Protein AF-A0A7V9VU02-F1 (afdb_monomer_lite)

Secondary structure (DSSP, 8-state):
----HHHHHHHHHHHHHHHHHTT---HHHHHHHHHHHHHHHHHHHHHHHHHHHHTTT-BTTB---HHHHHHTT-----

Foldseek 3Di:
DPDPVVVVVVVLVVVLVVCVVPPPDDPVVSVVVSVVVVVVVVLVVLQVVQCVVCVVVDDPPDDDDCVSCVVSVGDDDD

pLDDT: mean 74.03, std 10.33, range [39.62, 88.56]

Radius of gyration: 17.75 Å; chains: 1; bounding box: 38×22×47 Å

Structure (mmCIF, N/CA/C/O backbone):
data_AF-A0A7V9VU02-F1
#
_entry.id   AF-A0A7V9VU02-F1
#
loop_
_atom_site.group_PDB
_atom_site.id
_atom_site.type_symbol
_atom_site.label_atom_id
_atom_site.label_alt_id
_atom_site.label_comp_id
_atom_site.label_asym_id
_atom_site.label_entity_id
_atom_site.label_seq_id
_atom_site.pdbx_PDB_ins_code
_atom_site.Cartn_x
_atom_site.Cartn_y
_atom_site.Cartn_z
_atom_site.occupancy
_atom_site.B_iso_or_equiv
_atom_site.auth_seq_id
_atom_site.auth_comp_id
_atom_site.auth_asym_id
_atom_site.auth_atom_id
_atom_site.pdbx_PDB_model_num
ATOM 1 N N . MET A 1 1 ? -15.530 12.561 -13.448 1.00 39.62 1 MET A N 1
ATOM 2 C CA . MET A 1 1 ? -14.399 12.817 -14.365 1.00 39.62 1 MET A CA 1
ATOM 3 C C . MET A 1 1 ? -13.846 11.470 -14.778 1.00 39.62 1 MET A C 1
ATOM 5 O O . MET A 1 1 ? -13.461 10.715 -13.896 1.00 39.62 1 MET A O 1
ATOM 9 N N . ALA A 1 2 ? -13.899 11.121 -16.066 1.00 49.12 2 ALA A N 1
ATOM 10 C CA . ALA A 1 2 ? -13.227 9.919 -16.549 1.00 49.12 2 ALA A CA 1
ATOM 11 C C . ALA A 1 2 ? -11.734 10.085 -16.249 1.00 49.12 2 ALA A C 1
ATOM 13 O O . ALA A 1 2 ? -11.152 11.097 -16.639 1.00 49.12 2 ALA A O 1
ATOM 14 N N . ALA A 1 3 ? -11.146 9.160 -15.489 1.00 59.12 3 ALA A N 1
ATOM 15 C CA . ALA A 1 3 ? -9.704 9.139 -15.303 1.00 59.12 3 ALA A CA 1
ATOM 16 C C . ALA A 1 3 ? -9.080 9.111 -16.703 1.00 59.12 3 ALA A C 1
ATOM 18 O O . ALA A 1 3 ? -9.427 8.244 -17.505 1.00 59.12 3 ALA A O 1
ATOM 19 N N . ASN A 1 4 ? -8.251 10.101 -17.034 1.00 69.81 4 ASN A N 1
ATOM 20 C CA . ASN A 1 4 ? -7.578 10.144 -18.323 1.00 69.81 4 ASN A CA 1
ATOM 21 C C . ASN A 1 4 ? -6.506 9.049 -18.311 1.00 69.81 4 ASN A C 1
ATOM 23 O O . ASN A 1 4 ? -5.374 9.267 -17.888 1.00 69.81 4 ASN A O 1
ATOM 27 N N . LEU A 1 5 ? -6.921 7.832 -18.670 1.00 71.38 5 LEU A N 1
ATOM 28 C CA . LEU A 1 5 ? -6.098 6.628 -18.590 1.00 71.38 5 LEU A CA 1
ATOM 29 C C . LEU A 1 5 ? -4.798 6.787 -19.386 1.00 71.38 5 LEU A C 1
ATOM 31 O O . LEU A 1 5 ? -3.773 6.301 -18.930 1.00 71.38 5 LEU A O 1
ATOM 35 N N . GLY A 1 6 ? -4.820 7.536 -20.495 1.00 77.75 6 GLY A N 1
ATOM 36 C CA . GLY A 1 6 ? -3.627 7.819 -21.297 1.00 77.75 6 GLY A CA 1
ATOM 37 C C . GLY A 1 6 ? -2.602 8.701 -20.578 1.00 77.75 6 GLY A C 1
ATOM 38 O O . GLY A 1 6 ? -1.405 8.458 -20.678 1.00 77.75 6 GLY A O 1
ATOM 39 N N . GLU A 1 7 ? -3.046 9.686 -19.792 1.00 73.25 7 GLU A N 1
ATOM 40 C CA . GLU A 1 7 ? -2.139 10.500 -18.970 1.00 73.25 7 GLU A CA 1
ATOM 41 C C . GLU A 1 7 ? -1.532 9.680 -17.821 1.00 73.25 7 GLU A C 1
ATOM 43 O O . GLU A 1 7 ? -0.357 9.827 -17.485 1.00 73.25 7 GLU A O 1
ATOM 48 N N . ILE A 1 8 ? -2.321 8.779 -17.231 1.00 71.94 8 ILE A N 1
ATOM 49 C CA . ILE A 1 8 ? -1.847 7.863 -16.186 1.00 71.94 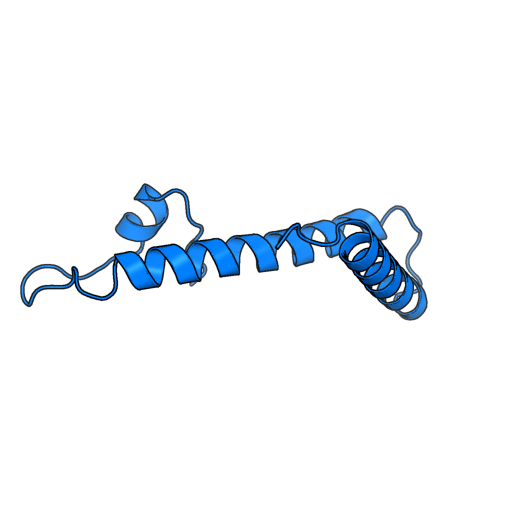8 ILE A CA 1
ATOM 50 C C . ILE A 1 8 ? -0.841 6.863 -16.768 1.00 71.94 8 ILE A C 1
ATOM 52 O O . ILE A 1 8 ? 0.201 6.637 -16.158 1.00 71.94 8 ILE A O 1
ATOM 56 N N . GLU A 1 9 ? -1.117 6.304 -17.945 1.00 70.06 9 GLU A N 1
ATOM 57 C CA . GLU A 1 9 ? -0.221 5.393 -18.661 1.00 70.06 9 GLU A CA 1
ATOM 58 C C . GLU A 1 9 ? 1.110 6.071 -18.999 1.00 70.06 9 GLU A C 1
ATOM 60 O O . GLU A 1 9 ? 2.160 5.521 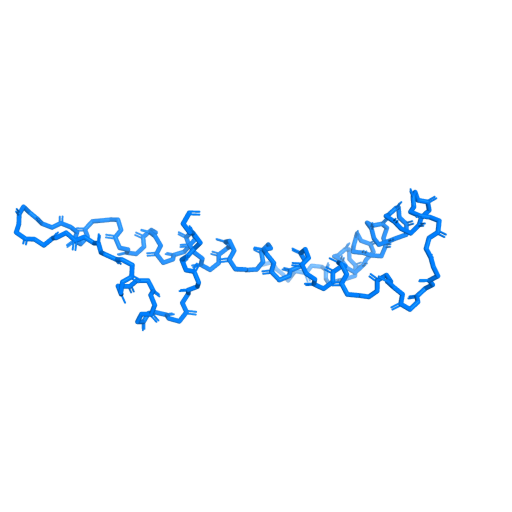-18.678 1.00 70.06 9 GLU A O 1
ATOM 65 N N . ALA A 1 10 ? 1.080 7.297 -19.532 1.00 73.31 10 ALA A N 1
ATOM 66 C CA . ALA A 1 10 ? 2.287 8.068 -19.824 1.00 73.31 10 ALA A CA 1
ATOM 67 C C . ALA A 1 10 ? 3.122 8.338 -18.561 1.00 73.31 10 ALA A C 1
ATOM 69 O O . ALA A 1 10 ? 4.330 8.120 -18.555 1.00 73.31 10 ALA A O 1
ATOM 70 N N . ARG A 1 11 ? 2.485 8.730 -17.449 1.00 74.88 11 ARG A N 1
ATOM 71 C CA . ARG A 1 11 ? 3.189 8.972 -16.175 1.00 74.88 11 ARG A CA 1
ATOM 72 C C . ARG A 1 11 ? 3.767 7.695 -15.571 1.00 74.88 11 ARG A C 1
ATOM 74 O O . ARG A 1 11 ? 4.841 7.739 -14.974 1.00 74.88 11 ARG A O 1
ATOM 81 N N . LEU A 1 12 ? 3.065 6.568 -15.704 1.00 73.44 12 LEU A N 1
ATOM 82 C CA . LEU A 1 12 ? 3.569 5.261 -15.283 1.00 73.44 12 LEU A CA 1
ATOM 83 C C . LEU A 1 12 ? 4.754 4.828 -16.149 1.00 73.44 12 LEU A C 1
ATOM 85 O O . LEU A 1 12 ? 5.738 4.330 -15.606 1.00 73.44 12 LEU A O 1
ATOM 89 N N . TRP A 1 13 ? 4.682 5.064 -17.460 1.00 73.56 13 TRP A N 1
ATOM 90 C CA . TRP A 1 13 ? 5.766 4.789 -18.396 1.00 73.56 13 TRP A CA 1
ATOM 91 C C . TRP A 1 13 ? 7.007 5.638 -18.102 1.00 73.56 13 TRP A C 1
ATOM 93 O O . TRP A 1 13 ? 8.102 5.095 -18.018 1.00 73.56 13 TRP A O 1
ATOM 103 N N . ASP A 1 14 ? 6.845 6.935 -17.837 1.00 72.94 14 ASP A N 1
ATOM 104 C CA . ASP A 1 14 ? 7.954 7.838 -17.503 1.00 72.94 14 ASP A CA 1
ATOM 105 C C . ASP A 1 14 ? 8.588 7.513 -16.144 1.00 72.94 14 ASP A C 1
ATOM 107 O O . ASP A 1 14 ? 9.811 7.551 -15.989 1.00 72.94 14 ASP A O 1
ATOM 111 N N . ALA A 1 15 ? 7.780 7.180 -15.133 1.00 71.56 15 ALA A N 1
ATOM 112 C CA . ALA A 1 15 ? 8.293 6.733 -13.839 1.00 71.56 15 ALA A CA 1
ATOM 113 C C . ALA A 1 15 ? 9.061 5.408 -13.977 1.00 71.56 15 ALA A C 1
ATOM 115 O O . ALA A 1 15 ? 10.117 5.232 -13.357 1.00 71.56 15 ALA A O 1
ATOM 116 N N . ALA A 1 16 ? 8.553 4.507 -14.825 1.00 68.69 16 ALA A N 1
ATOM 117 C CA . ALA A 1 16 ? 9.211 3.255 -15.145 1.00 68.69 16 ALA A CA 1
ATOM 118 C C . ALA A 1 16 ? 10.546 3.489 -15.889 1.00 68.69 16 ALA A C 1
ATOM 120 O O . ALA A 1 16 ? 11.596 2.956 -15.531 1.00 68.69 16 ALA A O 1
ATOM 121 N N . ASP A 1 17 ? 10.559 4.357 -16.895 1.00 69.81 17 ASP A N 1
ATOM 122 C CA . ASP A 1 17 ? 11.776 4.642 -17.651 1.00 69.81 17 ASP A CA 1
ATOM 123 C C . ASP A 1 17 ? 12.847 5.334 -16.792 1.00 69.81 17 ASP A C 1
ATOM 125 O O . ASP A 1 17 ? 14.021 4.971 -16.858 1.00 69.81 17 ASP A O 1
ATOM 129 N N . ASN A 1 18 ? 12.452 6.240 -15.890 1.00 68.06 18 ASN A N 1
ATOM 130 C CA . ASN A 1 18 ? 13.378 6.888 -14.957 1.00 68.06 18 ASN A CA 1
ATOM 131 C C . ASN A 1 18 ? 14.036 5.899 -13.989 1.00 68.06 18 ASN A C 1
ATOM 133 O O . ASN A 1 18 ? 15.244 5.965 -13.751 1.00 68.06 18 ASN A O 1
ATOM 137 N N . LEU A 1 19 ? 13.270 4.970 -13.415 1.00 64.50 19 LEU A N 1
ATOM 138 C CA . LEU A 1 19 ? 13.841 3.979 -12.503 1.00 64.50 19 LEU A CA 1
ATOM 139 C C . LEU A 1 19 ? 14.679 2.937 -13.280 1.00 64.50 19 LEU A C 1
ATOM 141 O O . LEU A 1 19 ? 15.674 2.453 -12.743 1.00 64.50 19 LEU A O 1
ATOM 145 N N . ARG A 1 20 ? 14.381 2.662 -14.561 1.00 61.81 20 ARG A N 1
ATOM 146 C CA . ARG A 1 20 ? 15.243 1.866 -15.461 1.00 61.81 20 ARG A CA 1
ATOM 147 C C . ARG A 1 20 ? 16.567 2.578 -15.754 1.00 61.81 20 ARG A C 1
ATOM 149 O O . ARG A 1 20 ? 17.630 1.974 -15.643 1.00 61.81 20 ARG A O 1
ATOM 156 N N . ALA A 1 21 ? 16.512 3.862 -16.104 1.00 64.06 21 ALA A N 1
ATOM 157 C CA . ALA A 1 21 ? 17.679 4.660 -16.479 1.00 64.06 21 ALA A CA 1
ATOM 158 C C . ALA A 1 21 ? 18.702 4.812 -15.338 1.00 64.06 21 ALA A C 1
ATOM 160 O O . ALA A 1 21 ? 19.893 4.950 -15.603 1.00 64.06 21 ALA A O 1
ATOM 161 N N . ASN A 1 22 ? 18.255 4.735 -14.081 1.00 60.78 22 ASN A N 1
ATOM 162 C CA . ASN A 1 22 ? 19.100 4.925 -12.900 1.00 60.78 22 ASN A CA 1
ATOM 163 C C . ASN A 1 22 ? 19.519 3.625 -12.190 1.00 60.78 22 ASN A C 1
ATOM 165 O O . ASN A 1 22 ? 20.214 3.699 -11.179 1.00 60.78 22 ASN A O 1
ATOM 169 N N . SER A 1 23 ? 19.104 2.445 -12.667 1.00 58.25 23 SER A N 1
ATOM 170 C CA . SER A 1 23 ? 19.331 1.182 -11.941 1.00 58.25 23 SER A CA 1
ATOM 171 C C . SER A 1 23 ? 20.388 0.258 -12.547 1.00 58.25 23 SER A C 1
ATOM 173 O O . SER A 1 23 ? 20.866 -0.620 -11.842 1.00 58.25 23 SER A O 1
ATOM 175 N N . GLY A 1 24 ? 20.801 0.433 -13.809 1.00 57.50 24 GLY A N 1
ATOM 176 C CA . GLY A 1 24 ? 21.823 -0.423 -14.443 1.00 57.50 24 GLY A CA 1
ATOM 177 C C . GLY A 1 24 ? 21.450 -1.915 -14.553 1.00 57.50 24 GLY A C 1
ATOM 178 O O . GLY A 1 24 ? 22.282 -2.718 -14.968 1.00 57.50 24 GLY A O 1
ATOM 179 N N . LEU A 1 25 ? 20.215 -2.277 -14.189 1.00 57.81 25 LEU A N 1
ATOM 180 C CA . LEU A 1 25 ? 19.690 -3.640 -14.151 1.00 57.81 25 LEU A CA 1
ATOM 181 C C . LEU A 1 25 ? 19.033 -4.006 -15.487 1.00 57.81 25 LEU A C 1
ATOM 183 O O . LEU A 1 25 ? 18.488 -3.152 -16.196 1.00 57.81 25 LEU A O 1
ATOM 187 N N . ALA A 1 26 ? 19.077 -5.287 -15.847 1.00 58.44 26 ALA A N 1
ATOM 188 C CA . ALA A 1 26 ? 18.485 -5.767 -17.092 1.00 58.44 26 ALA A CA 1
ATOM 189 C C . ALA A 1 26 ? 16.947 -5.663 -17.037 1.00 58.44 26 ALA A C 1
ATOM 191 O O . ALA A 1 26 ? 16.341 -5.830 -15.982 1.00 58.44 26 ALA A O 1
ATOM 192 N N . SER A 1 27 ? 16.276 -5.451 -18.178 1.00 57.72 27 SER A N 1
ATOM 193 C CA . SER A 1 27 ? 14.818 -5.211 -18.253 1.00 57.72 27 SER A CA 1
ATOM 194 C C . SER A 1 27 ? 13.928 -6.272 -17.576 1.00 57.72 27 SER A C 1
ATOM 196 O O . SER A 1 27 ? 12.776 -5.981 -17.269 1.00 57.72 27 SER A O 1
ATOM 198 N N . HIS A 1 28 ? 14.440 -7.481 -17.322 1.00 61.41 28 HIS A N 1
ATOM 199 C CA . HIS A 1 28 ? 13.727 -8.555 -16.619 1.00 61.41 28 HIS A CA 1
ATOM 200 C C . HIS A 1 28 ? 13.785 -8.441 -15.082 1.00 61.41 28 HIS A C 1
ATOM 202 O O . HIS A 1 28 ? 12.917 -8.969 -14.395 1.00 61.41 28 HIS A O 1
ATOM 208 N N . GLU A 1 29 ? 14.774 -7.736 -14.532 1.00 62.00 29 GLU A N 1
ATOM 209 C CA . GLU A 1 29 ? 14.897 -7.451 -13.092 1.00 62.00 29 GLU A CA 1
ATOM 210 C C . GLU A 1 29 ? 14.039 -6.249 -12.687 1.00 62.00 29 GLU A C 1
ATOM 212 O O . GLU A 1 29 ? 13.849 -5.973 -11.506 1.00 62.00 29 GLU A O 1
ATOM 217 N N . TYR A 1 30 ? 13.511 -5.536 -13.682 1.00 60.88 30 TYR A N 1
ATOM 218 C CA . TYR A 1 30 ? 12.828 -4.264 -13.531 1.00 60.88 30 TYR A CA 1
ATOM 219 C C . TYR A 1 30 ? 11.315 -4.401 -13.285 1.00 60.88 30 TYR A C 1
ATOM 221 O O . TYR A 1 30 ? 10.713 -3.589 -12.581 1.00 60.88 30 TYR A O 1
ATOM 229 N N . SER A 1 31 ? 10.685 -5.462 -13.796 1.00 66.31 31 SER A N 1
ATOM 230 C CA . SER A 1 31 ? 9.245 -5.694 -13.616 1.00 66.31 31 SER A CA 1
ATOM 231 C C . SER A 1 31 ? 8.867 -5.916 -12.151 1.00 66.31 31 SER A C 1
ATOM 233 O O . SER A 1 31 ? 7.862 -5.387 -11.682 1.00 66.31 31 SER A O 1
ATOM 235 N N . THR A 1 32 ? 9.687 -6.663 -11.413 1.00 68.69 32 THR A N 1
ATOM 236 C CA . THR A 1 32 ? 9.447 -7.017 -10.008 1.00 68.69 32 THR A CA 1
ATOM 237 C C . THR A 1 32 ? 9.433 -5.802 -9.067 1.00 68.69 32 THR A C 1
ATOM 239 O O . THR A 1 32 ? 8.445 -5.643 -8.347 1.00 68.69 32 THR A O 1
ATOM 242 N N . PRO A 1 33 ? 10.446 -4.910 -9.051 1.00 68.62 33 PRO A N 1
ATOM 243 C CA . PRO A 1 33 ? 10.434 -3.736 -8.181 1.00 68.62 33 PRO A CA 1
ATOM 244 C C . PRO A 1 33 ? 9.330 -2.739 -8.547 1.00 68.62 33 PRO A C 1
ATOM 246 O O . PRO A 1 33 ? 8.708 -2.177 -7.648 1.00 68.62 33 PRO A O 1
ATOM 249 N N . VAL A 1 34 ? 9.019 -2.553 -9.834 1.00 72.44 34 VAL A N 1
ATOM 250 C CA . VAL A 1 34 ? 7.918 -1.665 -10.249 1.00 72.44 34 VAL A CA 1
ATOM 251 C C . VAL A 1 34 ? 6.569 -2.195 -9.784 1.00 72.44 34 VAL A C 1
ATOM 253 O O . VAL A 1 34 ? 5.805 -1.455 -9.166 1.00 72.44 34 VAL A O 1
ATOM 256 N N . LEU A 1 35 ? 6.289 -3.480 -10.014 1.00 77.75 35 LEU A N 1
ATOM 257 C CA . LEU A 1 35 ? 5.078 -4.126 -9.505 1.00 77.75 35 LEU A CA 1
ATOM 258 C C . LEU A 1 35 ? 5.003 -4.050 -7.977 1.00 77.75 35 LEU A C 1
ATOM 260 O O . LEU A 1 35 ? 3.929 -3.786 -7.443 1.00 77.75 35 LEU A O 1
ATOM 264 N N . GLY A 1 36 ? 6.134 -4.207 -7.283 1.00 79.00 36 GLY A N 1
ATOM 265 C CA . GLY A 1 36 ? 6.225 -4.043 -5.833 1.00 79.00 36 GLY A CA 1
ATOM 266 C C . GLY A 1 36 ? 5.821 -2.643 -5.368 1.00 79.00 36 GLY A C 1
ATOM 267 O O . GLY A 1 36 ? 4.984 -2.511 -4.480 1.00 79.00 36 GLY A O 1
ATOM 268 N N . ILE A 1 37 ? 6.343 -1.586 -5.995 1.00 81.19 37 ILE A N 1
ATOM 269 C CA . ILE A 1 37 ? 6.009 -0.197 -5.635 1.00 81.19 37 ILE A CA 1
ATOM 270 C C . ILE A 1 37 ? 4.546 0.131 -5.969 1.00 81.19 37 ILE A C 1
ATOM 272 O O . ILE A 1 37 ? 3.856 0.750 -5.157 1.00 81.19 37 ILE A O 1
ATOM 276 N N . ILE A 1 38 ? 4.046 -0.314 -7.128 1.00 83.56 38 ILE A N 1
ATOM 277 C CA . ILE A 1 38 ? 2.630 -0.159 -7.505 1.00 83.56 38 ILE A CA 1
ATOM 278 C C . ILE A 1 38 ? 1.736 -0.856 -6.476 1.00 83.56 38 ILE A C 1
ATOM 280 O O . ILE A 1 38 ? 0.758 -0.271 -6.006 1.00 83.56 38 ILE A O 1
ATOM 284 N N . PHE A 1 39 ? 2.088 -2.083 -6.090 1.00 82.94 39 PHE A N 1
ATOM 285 C CA . PHE A 1 39 ? 1.375 -2.832 -5.065 1.00 82.94 39 PHE A CA 1
ATOM 286 C C . PHE A 1 39 ? 1.377 -2.101 -3.721 1.00 82.94 39 PHE A C 1
ATOM 288 O O . PHE A 1 39 ? 0.317 -1.968 -3.116 1.00 82.94 39 PHE A O 1
ATOM 295 N N . LEU A 1 40 ? 2.522 -1.576 -3.272 1.00 82.81 40 LEU A N 1
ATOM 296 C CA . LEU A 1 40 ? 2.610 -0.816 -2.022 1.00 82.81 40 LEU A CA 1
ATOM 297 C C . LEU A 1 40 ? 1.717 0.427 -2.056 1.00 82.81 40 LEU A C 1
ATOM 299 O O . LEU A 1 40 ? 0.970 0.663 -1.112 1.00 82.81 40 LEU A O 1
ATOM 303 N N . ARG A 1 41 ? 1.716 1.179 -3.164 1.00 82.81 41 ARG A N 1
ATOM 304 C CA . ARG A 1 41 ? 0.827 2.339 -3.327 1.00 82.81 41 ARG A CA 1
ATOM 305 C C . ARG A 1 41 ? -0.650 1.944 -3.295 1.00 82.81 41 ARG A C 1
ATOM 307 O O . ARG A 1 41 ? -1.471 2.663 -2.732 1.00 82.81 41 ARG A O 1
ATOM 314 N N . PHE A 1 42 ? -0.998 0.819 -3.906 1.00 84.12 42 PHE A N 1
ATOM 315 C CA . PHE A 1 42 ? -2.363 0.301 -3.896 1.00 84.12 42 PHE A CA 1
ATOM 316 C C . PHE A 1 42 ? -2.793 -0.186 -2.505 1.00 84.12 42 PHE A C 1
AT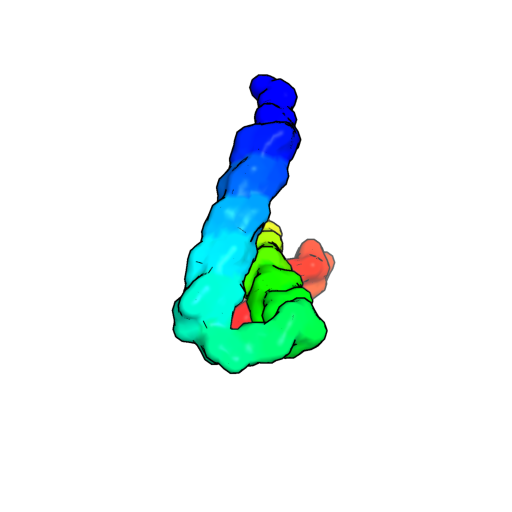OM 318 O O . PHE A 1 42 ? -3.911 0.094 -2.069 1.00 84.12 42 PHE A O 1
ATOM 325 N N . ALA A 1 43 ? -1.906 -0.890 -1.800 1.00 84.94 43 ALA A N 1
ATOM 326 C CA . ALA A 1 43 ? -2.129 -1.347 -0.435 1.00 84.94 43 ALA A CA 1
ATOM 327 C C . ALA A 1 43 ? -2.328 -0.160 0.518 1.00 84.94 43 ALA A C 1
ATOM 329 O O . ALA A 1 43 ? -3.288 -0.165 1.284 1.00 84.94 43 ALA A O 1
ATOM 330 N N . ASP A 1 44 ? -1.503 0.881 0.392 1.00 83.31 44 ASP A N 1
ATOM 331 C CA . ASP A 1 44 ? -1.592 2.127 1.161 1.00 83.31 44 ASP A CA 1
ATOM 332 C C . 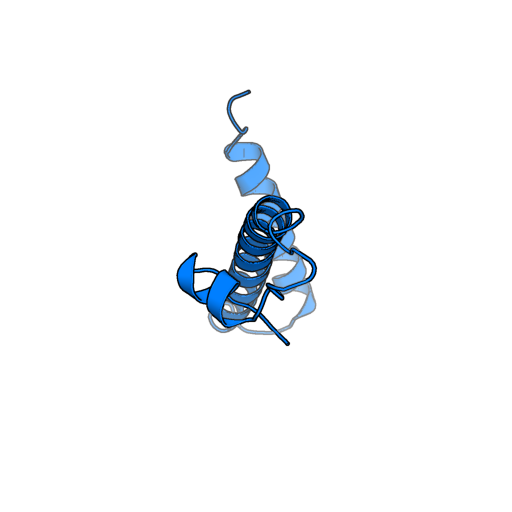ASP A 1 44 ? -2.936 2.848 0.955 1.00 83.31 44 ASP A C 1
ATOM 334 O O . ASP A 1 44 ? -3.628 3.193 1.909 1.00 83.31 44 ASP A O 1
ATOM 338 N N . GLN A 1 45 ? -3.399 2.977 -0.293 1.00 86.75 45 GLN A N 1
ATOM 339 C CA . GLN A 1 45 ? -4.705 3.587 -0.582 1.00 86.75 45 GLN A CA 1
ATOM 340 C C . GLN A 1 45 ? -5.880 2.801 0.013 1.00 86.75 45 GLN A C 1
ATOM 342 O O . GLN A 1 45 ? -6.829 3.387 0.546 1.00 86.75 45 GLN A O 1
ATOM 347 N N . LYS A 1 46 ? -5.832 1.466 -0.073 1.00 86.56 46 LYS A N 1
ATOM 348 C CA . LYS A 1 46 ? -6.839 0.601 0.554 1.00 86.56 46 LYS A CA 1
ATOM 349 C C . LYS A 1 46 ? -6.803 0.714 2.074 1.00 86.56 46 LYS A C 1
ATOM 351 O O . LYS A 1 46 ? -7.865 0.744 2.693 1.00 86.56 46 LYS A O 1
ATOM 356 N N . PHE A 1 47 ? -5.607 0.802 2.650 1.00 87.38 47 PHE A N 1
ATOM 357 C CA . PHE A 1 47 ? -5.401 0.998 4.080 1.00 87.38 47 PHE A CA 1
ATOM 358 C C . PHE A 1 47 ? -6.005 2.304 4.560 1.00 87.38 47 PHE A C 1
ATOM 360 O O . PHE A 1 47 ? -6.882 2.257 5.415 1.00 87.38 47 PHE A O 1
ATOM 367 N N . ALA A 1 48 ? -5.658 3.429 3.937 1.00 87.44 48 ALA A N 1
ATOM 368 C CA . ALA A 1 48 ? -6.207 4.735 4.288 1.00 87.44 48 ALA A CA 1
ATOM 369 C C . ALA A 1 48 ? -7.746 4.764 4.226 1.00 87.44 48 ALA A C 1
ATOM 371 O O . ALA A 1 48 ? -8.401 5.371 5.071 1.00 87.44 48 ALA A O 1
ATOM 372 N N . THR A 1 49 ? -8.340 4.070 3.249 1.00 88.56 49 THR A N 1
ATOM 373 C CA . THR A 1 49 ? -9.805 3.968 3.129 1.00 88.56 49 THR A CA 1
ATOM 374 C C . THR A 1 49 ? -10.416 3.222 4.318 1.00 88.56 49 THR A C 1
ATOM 376 O O . THR A 1 49 ? -11.360 3.705 4.939 1.00 88.56 49 THR A O 1
ATOM 379 N N . VAL A 1 50 ? -9.871 2.054 4.667 1.00 86.88 50 VAL A N 1
ATOM 380 C CA . VAL A 1 50 ? -10.373 1.248 5.791 1.00 86.88 50 VAL A CA 1
ATOM 381 C C . VAL A 1 50 ? -10.066 1.898 7.138 1.00 86.88 50 VAL A C 1
ATOM 383 O O . VAL A 1 50 ? -10.891 1.835 8.045 1.00 86.88 50 VAL A O 1
ATOM 386 N N . GLU A 1 51 ? -8.924 2.565 7.271 1.00 86.44 51 GLU A N 1
ATOM 387 C CA . GLU A 1 51 ? -8.574 3.348 8.452 1.00 86.44 51 GLU A CA 1
ATOM 388 C C . GLU A 1 51 ? -9.610 4.444 8.702 1.00 86.44 51 GLU A C 1
ATOM 390 O O . GLU A 1 51 ? -10.088 4.569 9.824 1.00 86.44 51 GLU A O 1
ATOM 395 N N . GLN A 1 52 ? -10.049 5.164 7.666 1.00 87.00 52 GLN A N 1
ATOM 396 C CA . GLN A 1 52 ? -11.129 6.147 7.793 1.00 87.00 52 GLN A CA 1
ATOM 397 C C . GLN A 1 52 ? -12.468 5.516 8.202 1.00 87.00 52 GLN A C 1
ATOM 399 O O . GLN A 1 52 ? -13.185 6.090 9.018 1.00 87.00 52 GLN A O 1
ATOM 404 N N . GLU A 1 53 ? -12.814 4.334 7.682 1.00 85.94 53 GLU A N 1
ATOM 405 C CA . GLU A 1 53 ? -14.038 3.621 8.085 1.00 85.94 53 GLU A CA 1
ATOM 406 C C . GLU A 1 53 ? -14.005 3.146 9.544 1.00 85.94 53 GLU A C 1
ATOM 408 O O . GLU A 1 53 ? -15.044 3.061 10.211 1.00 85.94 53 GLU A O 1
ATOM 413 N N . LEU A 1 54 ? -12.819 2.774 10.026 1.00 83.81 54 LEU A N 1
ATOM 414 C CA . LEU A 1 54 ? -12.604 2.297 11.386 1.00 83.81 54 LEU A CA 1
ATOM 415 C C . LEU A 1 54 ? -12.401 3.460 12.367 1.00 83.81 54 LEU A C 1
ATOM 417 O O . LEU A 1 54 ? -12.776 3.322 13.534 1.00 83.81 54 LEU A O 1
ATOM 421 N N . ALA A 1 55 ? -11.889 4.608 11.911 1.00 75.75 55 ALA A N 1
ATOM 422 C CA . ALA A 1 55 ? -11.704 5.839 12.676 1.00 75.75 55 ALA A CA 1
ATOM 423 C C . ALA A 1 55 ? -13.058 6.404 13.139 1.00 75.75 55 ALA A C 1
ATOM 425 O O . ALA A 1 55 ? -13.702 7.214 12.482 1.00 75.75 55 ALA A O 1
ATOM 426 N N . GLY A 1 56 ? -13.509 5.934 14.300 1.00 71.94 56 GLY A N 1
ATOM 427 C CA . GLY A 1 56 ? -14.809 6.273 14.888 1.00 71.94 56 GLY A CA 1
ATOM 428 C C . GLY A 1 56 ? -15.563 5.066 15.441 1.00 71.94 56 GLY A C 1
ATOM 429 O O . GLY A 1 56 ? -16.487 5.225 16.233 1.00 71.94 56 GLY A O 1
ATOM 430 N N . GLN A 1 57 ? -15.144 3.848 15.089 1.00 73.38 57 GLN A N 1
ATOM 431 C CA . GLN A 1 57 ? -15.694 2.612 15.652 1.00 73.38 57 GLN A CA 1
ATOM 432 C C . GLN A 1 57 ? -15.000 2.169 16.946 1.00 73.38 57 GLN A C 1
ATOM 434 O O . GLN A 1 57 ? -15.484 1.257 17.628 1.00 73.38 57 GLN A O 1
ATOM 439 N N . ALA A 1 58 ? -13.872 2.798 17.285 1.00 71.56 58 ALA A N 1
ATOM 440 C CA . ALA A 1 58 ? -13.244 2.641 18.585 1.00 71.56 58 ALA A CA 1
ATOM 441 C C . ALA A 1 58 ? -14.147 3.277 19.650 1.00 71.56 58 ALA A C 1
ATOM 443 O O . ALA A 1 58 ? -14.362 4.487 19.674 1.00 71.56 58 ALA A O 1
ATOM 444 N N . THR A 1 59 ? -14.686 2.449 20.537 1.00 70.25 59 THR A N 1
ATOM 445 C CA . THR A 1 59 ? -15.397 2.908 21.738 1.00 70.25 59 THR A CA 1
ATOM 446 C C . THR A 1 59 ? -14.502 2.648 22.941 1.00 70.25 59 THR A C 1
ATOM 448 O O . THR A 1 59 ? -13.609 1.812 22.864 1.00 70.25 59 THR A O 1
ATOM 451 N N . GLY A 1 60 ? -14.747 3.283 24.092 1.00 67.38 60 GLY A N 1
ATOM 452 C CA . GLY A 1 60 ? -13.927 3.064 25.298 1.00 67.38 60 GLY A CA 1
ATOM 453 C C . GLY A 1 60 ? -13.784 1.593 25.742 1.00 67.38 60 GLY A C 1
ATOM 454 O O . GLY A 1 60 ? -12.921 1.292 26.558 1.00 67.38 60 GLY A O 1
ATOM 455 N N . ARG A 1 61 ? -14.603 0.672 25.203 1.00 70.38 61 ARG A N 1
ATOM 456 C CA . ARG A 1 61 ? -14.490 -0.787 25.383 1.00 70.38 61 ARG A CA 1
ATOM 457 C C . ARG A 1 61 ? -13.942 -1.556 24.172 1.00 70.38 61 ARG A C 1
ATOM 459 O O . ARG A 1 61 ? -13.508 -2.687 24.358 1.00 70.38 61 ARG A O 1
ATOM 466 N N . ARG A 1 62 ? -13.987 -1.002 22.956 1.00 76.50 62 ARG A N 1
ATOM 467 C CA . ARG A 1 62 ? -13.512 -1.657 21.725 1.00 76.50 62 ARG A CA 1
ATOM 468 C C . ARG A 1 62 ? -12.306 -0.903 21.182 1.00 76.50 62 ARG A C 1
ATOM 470 O O . ARG A 1 62 ? -12.451 0.208 20.679 1.00 76.50 62 ARG A O 1
ATOM 477 N N . THR A 1 63 ? -11.147 -1.541 21.226 1.00 77.38 63 THR A N 1
ATOM 478 C CA . THR A 1 63 ? -9.940 -1.089 20.535 1.00 77.38 63 THR A CA 1
ATOM 479 C C . THR A 1 63 ? -9.910 -1.668 19.123 1.00 77.38 63 THR A C 1
ATOM 481 O O . THR A 1 63 ? -10.280 -2.822 18.912 1.00 77.38 63 THR A O 1
ATOM 484 N N . ILE A 1 64 ? -9.506 -0.856 18.145 1.00 81.69 64 ILE A N 1
ATOM 485 C CA . ILE A 1 64 ? -9.269 -1.324 16.775 1.00 81.69 64 ILE A CA 1
ATOM 486 C C . ILE A 1 64 ? -7.938 -2.076 16.781 1.00 81.69 64 ILE A C 1
ATOM 488 O O . ILE A 1 64 ? -6.943 -1.580 17.308 1.00 81.69 64 ILE A O 1
ATOM 492 N N . SER A 1 65 ? -7.929 -3.277 16.220 1.00 82.25 65 SER A N 1
ATOM 493 C CA . SER A 1 65 ? -6.783 -4.182 16.181 1.00 82.25 65 SER A CA 1
ATOM 494 C C . SER A 1 65 ? -6.388 -4.508 14.739 1.00 82.25 65 SER A C 1
ATOM 496 O O . SER A 1 65 ? -7.164 -4.304 13.807 1.00 82.25 65 SER A O 1
ATOM 498 N N . ALA A 1 66 ? -5.198 -5.084 14.535 1.00 82.38 66 ALA A N 1
ATOM 499 C CA . ALA A 1 66 ? -4.759 -5.544 13.212 1.00 82.38 66 ALA A CA 1
ATOM 500 C C . ALA A 1 66 ? -5.747 -6.538 12.560 1.00 82.38 66 ALA A C 1
ATOM 502 O O . ALA A 1 66 ? -5.873 -6.572 11.336 1.00 82.38 66 ALA A O 1
ATOM 503 N N . ALA A 1 67 ? -6.497 -7.300 13.365 1.00 83.81 67 ALA A N 1
ATOM 504 C CA . ALA A 1 67 ? -7.522 -8.218 12.875 1.00 83.81 67 ALA A CA 1
ATOM 505 C C . ALA A 1 67 ? -8.696 -7.489 12.194 1.00 83.81 67 ALA A C 1
ATOM 507 O O . ALA A 1 67 ? -9.260 -8.021 11.240 1.00 83.81 67 ALA A O 1
ATOM 508 N N . ASP A 1 68 ? -9.036 -6.267 12.622 1.00 83.62 68 ASP A N 1
ATOM 509 C CA . ASP A 1 68 ? -10.109 -5.473 12.006 1.00 83.62 68 ASP A CA 1
ATOM 510 C C . ASP A 1 68 ? -9.733 -5.039 10.577 1.00 83.62 68 ASP A C 1
ATOM 512 O O . ASP A 1 68 ? -10.565 -5.085 9.670 1.00 83.62 68 ASP A O 1
ATOM 516 N N .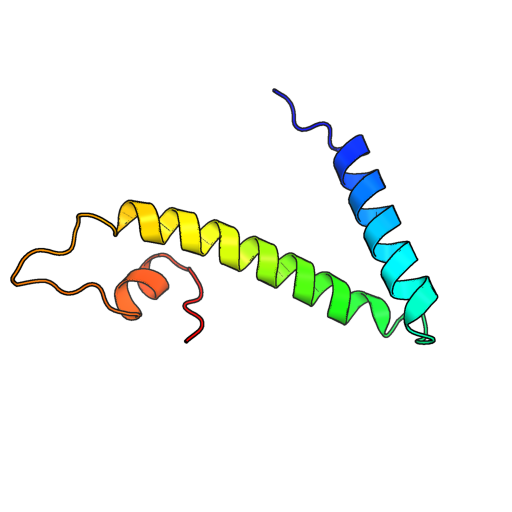 TYR A 1 69 ? -8.460 -4.700 10.349 1.00 84.06 69 TYR A N 1
ATOM 517 C CA . TYR A 1 69 ? -7.933 -4.384 9.017 1.00 84.06 69 TYR A CA 1
ATOM 518 C C . TYR A 1 69 ? -7.847 -5.628 8.121 1.00 84.06 69 TYR A C 1
ATOM 520 O O . TYR A 1 69 ? -8.265 -5.593 6.960 1.00 84.06 69 TYR A O 1
ATOM 528 N N . GLN A 1 70 ? -7.385 -6.756 8.670 1.00 83.94 70 GLN A N 1
ATOM 529 C CA . GLN A 1 70 ? -7.311 -8.029 7.944 1.00 83.94 70 GLN A CA 1
ATOM 530 C C . GLN A 1 70 ? -8.697 -8.553 7.545 1.00 83.94 70 GLN A C 1
ATOM 532 O O . GLN A 1 70 ? -8.870 -9.036 6.427 1.00 83.94 70 GLN A O 1
ATOM 537 N N . ALA A 1 71 ? -9.709 -8.394 8.406 1.00 85.56 71 ALA A N 1
ATOM 538 C CA . ALA A 1 71 ? -11.095 -8.762 8.105 1.00 85.56 71 ALA A CA 1
ATOM 539 C C . ALA A 1 71 ? -11.685 -7.966 6.925 1.00 85.56 71 ALA A C 1
ATOM 541 O O . ALA A 1 71 ? -12.610 -8.432 6.261 1.00 85.56 71 ALA A O 1
ATOM 542 N N . ARG A 1 72 ? -11.138 -6.779 6.635 1.00 83.69 72 ARG A N 1
ATOM 543 C CA . ARG A 1 72 ? -11.493 -5.955 5.469 1.00 83.69 72 ARG A CA 1
ATOM 544 C C . ARG A 1 72 ? -10.642 -6.254 4.230 1.00 83.69 72 ARG A C 1
ATOM 546 O O . ARG A 1 72 ? -10.786 -5.578 3.213 1.00 83.69 72 ARG A O 1
ATOM 553 N N . GLY A 1 73 ? -9.776 -7.267 4.293 1.00 80.88 73 GLY A N 1
ATOM 554 C CA . GLY A 1 73 ? -8.906 -7.666 3.189 1.00 80.88 73 GLY A CA 1
ATOM 555 C C . GLY A 1 73 ? -7.792 -6.661 2.906 1.00 80.88 73 G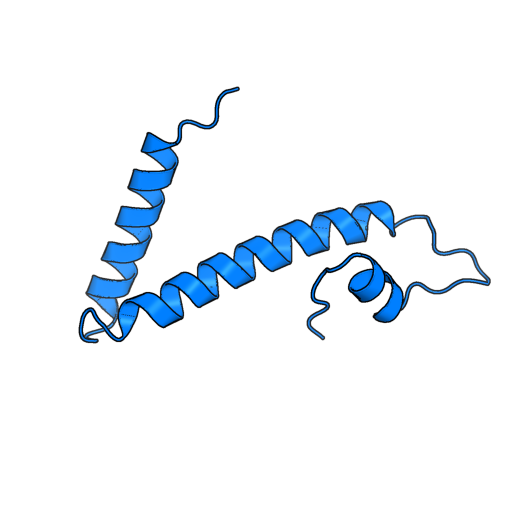LY A C 1
ATOM 556 O O . GLY A 1 73 ? -7.318 -6.582 1.771 1.00 80.88 73 GLY A O 1
ATOM 557 N N . VAL A 1 74 ? -7.397 -5.873 3.911 1.00 85.12 74 VAL A N 1
ATOM 558 C CA . VAL A 1 74 ? -6.321 -4.893 3.781 1.00 85.12 74 VAL A CA 1
ATOM 559 C C . VAL A 1 74 ? -5.096 -5.332 4.567 1.00 85.12 74 VAL A C 1
ATOM 561 O O . VAL A 1 74 ? -5.192 -5.856 5.677 1.00 85.12 74 VAL A O 1
ATOM 564 N N . VAL A 1 75 ? -3.928 -5.134 3.959 1.00 81.12 75 VAL A N 1
ATOM 565 C CA . VAL A 1 75 ? -2.642 -5.452 4.570 1.00 81.12 75 VAL A CA 1
ATOM 566 C C . VAL A 1 75 ? -2.315 -4.377 5.603 1.00 81.12 75 VAL A C 1
ATOM 568 O O . VAL A 1 75 ? -2.161 -3.210 5.257 1.00 81.12 75 VAL A O 1
ATOM 571 N N . TYR A 1 76 ? -2.209 -4.786 6.866 1.00 76.56 76 TYR A N 1
ATOM 572 C CA . TYR A 1 76 ? -1.659 -3.972 7.947 1.00 76.56 76 TYR A CA 1
ATOM 573 C C . TYR A 1 76 ? -0.151 -4.234 8.007 1.00 76.56 76 TYR A C 1
ATOM 575 O O . TYR A 1 76 ? 0.265 -5.333 8.386 1.00 76.56 76 TYR A O 1
ATOM 583 N N . LEU A 1 77 ? 0.655 -3.264 7.577 1.00 66.88 77 LEU A N 1
ATOM 584 C CA . LEU A 1 77 ? 2.110 -3.313 7.726 1.00 66.88 77 LEU A CA 1
ATOM 585 C C . LEU A 1 77 ? 2.465 -2.686 9.088 1.00 66.88 77 LEU A C 1
ATOM 587 O O . LEU A 1 77 ? 2.019 -1.567 9.341 1.00 66.88 77 LEU A O 1
ATOM 591 N N . PRO A 1 78 ? 3.168 -3.406 9.981 1.00 59.41 78 PRO A N 1
ATOM 592 C CA . PRO A 1 78 ? 3.572 -2.891 11.288 1.00 59.41 78 PRO A CA 1
ATOM 593 C C . PRO A 1 78 ? 4.657 -1.813 11.203 1.00 59.41 78 PRO A C 1
ATOM 595 O O . PRO A 1 78 ? 5.437 -1.821 10.222 1.00 59.41 78 PRO A O 1
#

Sequence (78 aa):
MAANLGEIEARLWDAADNLRANSGLASHEYSTPVLGIIFLRFADQKFATVEQELAGQATGRRTISAADYQARGVVYLP